Protein AF-A0A426V638-F1 (afdb_monomer_lite)

Sequence (169 aa):
MHFNLRHLAAAAALAAASSSALAVEAFPTPISLGTLGTSAAAVFAQAFSFNGAPTYSFSFTLDSSTGFSDLAGALRFADPVDLTINLAGASFSGTTTVAGSPYIPNVFSFSSLADGNYVISFTGLSTSSAGSFGGGFVQATPVPEPESMALVLAGLGVAGTLLRRRKTV

InterPro domains:
  IPR013424 PEP-CTERM protein-sorting domain [PF07589] (142-166)
  IPR013424 PEP-CTERM protein-sorting domain [TIGR02595] (143-167)

Structure (mmCIF, N/CA/C/O backbone):
data_AF-A0A426V638-F1
#
_entry.id   AF-A0A426V638-F1
#
loop_
_atom_site.group_PDB
_atom_site.id
_atom_site.type_symbol
_atom_site.label_atom_id
_atom_site.label_alt_id
_atom_site.label_comp_id
_atom_site.label_asym_id
_atom_site.label_entity_id
_atom_site.label_seq_id
_atom_site.pdbx_PDB_ins_code
_atom_site.Cartn_x
_atom_site.Cartn_y
_atom_site.Cartn_z
_atom_site.occupancy
_atom_site.B_iso_or_equiv
_atom_site.auth_seq_id
_atom_site.auth_comp_id
_atom_site.auth_asym_id
_atom_site.auth_atom_id
_atom_site.pdbx_PDB_model_num
ATOM 1 N N . MET A 1 1 ? 17.877 17.573 -65.609 1.00 47.00 1 MET A N 1
ATOM 2 C CA . MET A 1 1 ? 17.110 16.520 -64.907 1.00 47.00 1 MET A CA 1
ATOM 3 C C . MET A 1 1 ? 15.881 17.170 -64.284 1.00 47.00 1 MET A C 1
ATOM 5 O O . MET A 1 1 ? 16.031 17.922 -63.333 1.00 47.00 1 MET A O 1
ATOM 9 N N . HIS A 1 2 ? 14.696 16.986 -64.875 1.00 50.06 2 HIS A N 1
ATOM 10 C CA . HIS A 1 2 ? 13.446 17.570 -64.370 1.00 50.06 2 HIS A CA 1
ATOM 11 C C . HIS A 1 2 ? 12.821 16.619 -63.343 1.00 50.06 2 HIS A C 1
ATOM 13 O O . HIS A 1 2 ? 12.271 15.582 -63.711 1.00 50.06 2 HIS A O 1
ATOM 19 N N . PHE A 1 3 ? 12.916 16.953 -62.055 1.00 52.44 3 PHE A N 1
ATOM 20 C CA . PHE A 1 3 ? 12.165 16.248 -61.018 1.00 52.44 3 PHE A CA 1
ATOM 21 C C . PHE A 1 3 ? 10.691 16.655 -61.115 1.00 52.44 3 PHE A C 1
ATOM 23 O O . PHE A 1 3 ? 10.331 17.811 -60.904 1.00 52.44 3 PHE A O 1
ATOM 30 N N . ASN A 1 4 ? 9.831 15.706 -61.484 1.00 57.84 4 ASN A N 1
ATOM 31 C CA . ASN A 1 4 ? 8.396 15.940 -61.601 1.00 57.84 4 ASN A CA 1
ATOM 32 C C . ASN A 1 4 ? 7.793 16.166 -60.208 1.00 57.84 4 ASN A C 1
ATOM 34 O O . ASN A 1 4 ? 7.818 15.264 -59.372 1.00 57.84 4 ASN A O 1
ATOM 38 N N . LEU A 1 5 ? 7.183 17.336 -59.993 1.00 57.03 5 LEU A N 1
ATOM 39 C CA . LEU A 1 5 ? 6.570 17.776 -58.726 1.00 57.03 5 LEU A CA 1
ATOM 40 C C . LEU A 1 5 ? 5.592 16.743 -58.125 1.00 57.03 5 LEU A C 1
ATOM 42 O O . LEU A 1 5 ? 5.456 16.617 -56.913 1.00 57.03 5 LEU A O 1
ATOM 46 N N . ARG A 1 6 ? 4.969 15.939 -58.993 1.00 53.81 6 ARG A N 1
ATOM 47 C CA . ARG A 1 6 ? 4.075 14.827 -58.635 1.00 53.81 6 ARG A CA 1
ATOM 48 C C . ARG A 1 6 ? 4.768 13.705 -57.853 1.00 53.81 6 ARG A C 1
ATOM 50 O O . ARG A 1 6 ? 4.155 13.110 -56.977 1.00 53.81 6 ARG A O 1
ATOM 57 N N . HIS A 1 7 ? 6.038 13.438 -58.147 1.00 54.50 7 HIS A N 1
ATOM 58 C CA . HIS A 1 7 ? 6.826 12.414 -57.455 1.00 54.50 7 HIS A CA 1
ATOM 59 C C . HIS A 1 7 ? 7.345 12.934 -56.110 1.00 54.50 7 HIS A C 1
ATOM 61 O O . HIS A 1 7 ? 7.417 12.176 -55.147 1.00 54.50 7 HIS A O 1
ATOM 67 N N . LEU A 1 8 ? 7.625 14.240 -56.018 1.00 56.47 8 LEU A N 1
ATOM 68 C CA . LEU A 1 8 ? 8.007 14.890 -54.763 1.00 56.47 8 LEU A CA 1
ATOM 69 C C . LEU A 1 8 ? 6.844 14.884 -53.754 1.00 56.47 8 LEU A C 1
ATOM 71 O O . LEU A 1 8 ? 7.042 14.581 -52.581 1.00 56.47 8 LEU A O 1
ATOM 75 N N . ALA A 1 9 ? 5.620 15.144 -54.230 1.00 60.50 9 ALA A N 1
ATOM 76 C CA . ALA A 1 9 ? 4.411 15.078 -53.410 1.00 60.50 9 ALA A CA 1
ATOM 77 C C . ALA A 1 9 ? 4.120 13.653 -52.903 1.00 60.50 9 ALA A C 1
ATOM 79 O O . ALA A 1 9 ? 3.746 13.476 -51.745 1.00 60.50 9 ALA A O 1
ATOM 80 N N . ALA A 1 10 ? 4.347 12.631 -53.737 1.00 58.16 10 ALA A N 1
ATOM 81 C CA . ALA A 1 10 ? 4.181 11.232 -53.340 1.00 58.16 10 ALA A CA 1
ATOM 82 C C . ALA A 1 10 ? 5.207 10.793 -52.276 1.00 58.16 10 ALA A C 1
ATOM 84 O O . ALA A 1 10 ? 4.850 10.092 -51.331 1.00 58.16 10 ALA A O 1
ATOM 85 N N . ALA A 1 11 ? 6.461 11.249 -52.382 1.00 56.31 11 ALA A N 1
ATOM 86 C CA . ALA A 1 11 ? 7.500 10.977 -51.387 1.00 56.31 11 ALA A CA 1
ATOM 87 C C . ALA A 1 11 ? 7.230 11.676 -50.039 1.00 56.31 11 ALA A C 1
ATOM 89 O O . ALA A 1 11 ? 7.439 11.078 -48.985 1.00 56.31 11 ALA A O 1
ATOM 90 N N . ALA A 1 12 ? 6.706 12.907 -50.062 1.00 57.41 12 ALA A N 1
ATOM 91 C CA . ALA A 1 12 ? 6.328 13.634 -48.849 1.00 57.41 12 ALA A CA 1
ATOM 92 C C . ALA A 1 12 ? 5.137 12.984 -48.117 1.00 57.41 12 ALA A C 1
ATOM 94 O O . ALA A 1 12 ? 5.131 12.922 -46.890 1.00 57.41 12 ALA A O 1
ATOM 95 N N . ALA A 1 13 ? 4.161 12.443 -48.857 1.00 58.12 13 ALA A N 1
ATOM 96 C CA . ALA A 1 13 ? 3.028 11.727 -48.270 1.00 58.12 13 ALA A CA 1
ATOM 97 C C . ALA A 1 13 ? 3.449 10.407 -47.598 1.00 58.12 13 ALA A C 1
ATOM 99 O O . ALA A 1 13 ? 2.920 10.059 -46.544 1.00 58.12 13 ALA A O 1
ATOM 100 N N . LEU A 1 14 ? 4.433 9.698 -48.164 1.00 53.19 14 LEU A N 1
ATOM 101 C CA . LEU A 1 14 ? 4.948 8.455 -47.584 1.00 53.19 14 LEU A CA 1
ATOM 102 C C . LEU A 1 14 ? 5.816 8.706 -46.337 1.00 53.19 14 LEU A C 1
ATOM 104 O O . LEU A 1 14 ? 5.754 7.932 -45.387 1.00 53.19 14 LEU A O 1
ATOM 108 N N . ALA A 1 15 ? 6.566 9.813 -46.305 1.00 55.56 15 ALA A N 1
ATOM 109 C CA . ALA A 1 15 ? 7.363 10.223 -45.145 1.00 55.56 15 ALA A CA 1
ATOM 110 C C . ALA A 1 15 ? 6.517 10.776 -43.979 1.00 55.56 15 ALA A C 1
ATOM 112 O O . ALA A 1 15 ? 6.934 10.705 -42.827 1.00 55.56 15 ALA A O 1
ATOM 113 N N . ALA A 1 16 ? 5.318 11.303 -44.247 1.00 55.38 16 ALA A N 1
ATOM 114 C CA . ALA A 1 16 ? 4.392 11.741 -43.198 1.00 55.38 16 ALA A CA 1
ATOM 115 C C . ALA A 1 16 ? 3.638 10.572 -42.533 1.00 55.38 16 ALA A C 1
ATOM 117 O O . ALA A 1 16 ? 3.158 10.710 -41.411 1.00 55.38 16 ALA A O 1
ATOM 118 N N . ALA A 1 17 ? 3.554 9.415 -43.200 1.00 52.41 17 ALA A N 1
ATOM 119 C CA . ALA A 1 17 ? 2.897 8.222 -42.666 1.00 52.41 17 ALA A CA 1
ATOM 120 C C . ALA A 1 17 ? 3.777 7.425 -41.683 1.00 52.41 17 ALA A C 1
ATOM 122 O O . ALA A 1 17 ? 3.278 6.538 -40.995 1.00 52.41 17 ALA A O 1
ATOM 123 N N . SER A 1 18 ? 5.072 7.744 -41.575 1.00 49.94 18 SER A N 1
ATOM 124 C CA . SER A 1 18 ? 5.995 7.111 -40.627 1.00 49.94 18 SER A CA 1
ATOM 125 C C . SER A 1 18 ? 5.998 7.791 -39.256 1.00 49.94 18 SER A C 1
ATOM 127 O O . SER A 1 18 ? 7.039 7.873 -38.604 1.00 49.94 18 SER A O 1
ATOM 129 N N . SER A 1 19 ? 4.843 8.277 -38.794 1.00 52.59 19 SER A N 1
ATOM 130 C CA . SER A 1 19 ? 4.641 8.519 -37.369 1.00 52.59 19 SER A CA 1
ATOM 131 C C . SER A 1 19 ? 4.675 7.158 -36.683 1.00 52.59 19 SER A C 1
ATOM 133 O O . SER A 1 19 ? 3.674 6.443 -36.636 1.00 52.59 19 SER A O 1
ATOM 135 N N . SER A 1 20 ? 5.859 6.768 -36.219 1.00 49.47 20 SER A N 1
ATOM 136 C CA . SER A 1 20 ? 6.044 5.650 -35.312 1.00 49.47 20 SER A CA 1
ATOM 137 C C . SER A 1 20 ? 5.079 5.848 -34.150 1.00 49.47 20 SER A C 1
ATOM 139 O O . SER A 1 20 ? 5.295 6.716 -33.302 1.00 49.47 20 SER A O 1
ATOM 141 N N . ALA A 1 21 ? 3.995 5.075 -34.139 1.00 38.41 21 ALA A N 1
ATOM 142 C CA . ALA A 1 21 ? 3.241 4.833 -32.929 1.00 38.41 21 ALA A CA 1
ATOM 143 C C . ALA A 1 21 ? 4.268 4.265 -31.949 1.00 38.41 21 ALA A C 1
ATOM 145 O O . ALA A 1 21 ? 4.721 3.130 -32.100 1.00 38.41 21 ALA A O 1
ATOM 146 N N . LEU A 1 22 ? 4.734 5.105 -31.027 1.00 38.09 22 LEU A N 1
ATOM 147 C CA . LEU A 1 22 ? 5.496 4.634 -29.890 1.00 38.09 22 LEU A CA 1
ATOM 148 C C . LEU A 1 22 ? 4.555 3.663 -29.193 1.00 38.09 22 LEU A C 1
ATOM 150 O O . LEU A 1 22 ? 3.508 4.070 -28.686 1.00 38.09 22 LEU A O 1
ATOM 154 N N . ALA A 1 23 ? 4.872 2.373 -29.272 1.00 34.16 23 ALA A N 1
ATOM 155 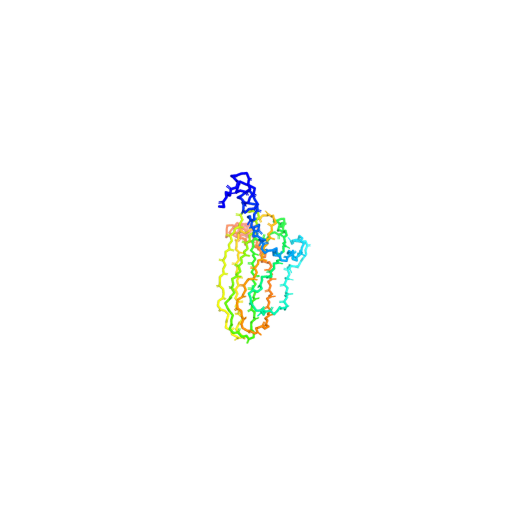C CA . ALA A 1 23 ? 4.240 1.395 -28.419 1.00 34.16 23 ALA A CA 1
ATOM 156 C C . ALA A 1 23 ? 4.490 1.891 -26.995 1.00 34.16 23 ALA A C 1
ATOM 158 O O . ALA A 1 23 ? 5.630 1.926 -26.534 1.00 34.16 23 ALA A O 1
ATOM 159 N N . VAL A 1 24 ? 3.431 2.364 -26.336 1.00 38.28 24 VAL A N 1
ATOM 160 C CA . VAL A 1 24 ? 3.402 2.397 -24.879 1.00 38.28 24 VAL A CA 1
ATOM 161 C C . VAL A 1 24 ? 3.755 0.975 -24.488 1.00 38.28 24 VAL A C 1
ATOM 163 O O . VAL A 1 24 ? 3.036 0.058 -24.886 1.00 38.28 24 VAL A O 1
ATOM 166 N N . GLU A 1 25 ? 4.907 0.802 -23.837 1.00 36.91 25 GLU A N 1
ATOM 167 C CA . GLU A 1 25 ? 5.324 -0.467 -23.251 1.00 36.91 25 GLU A CA 1
ATOM 168 C C . GLU A 1 25 ? 4.091 -1.043 -22.565 1.00 36.91 25 GLU A C 1
ATOM 170 O O . GLU A 1 25 ? 3.571 -0.470 -21.603 1.00 36.91 25 GLU A O 1
ATOM 175 N N . ALA A 1 26 ? 3.534 -2.098 -23.159 1.00 39.44 26 ALA A N 1
ATOM 176 C CA . ALA A 1 26 ? 2.395 -2.774 -22.593 1.00 39.44 26 ALA A CA 1
ATOM 177 C C . ALA A 1 26 ? 2.918 -3.374 -21.297 1.00 39.44 26 ALA A C 1
ATOM 179 O O . ALA A 1 26 ? 3.599 -4.401 -21.318 1.00 39.44 26 ALA A O 1
ATOM 180 N N . PHE A 1 27 ? 2.662 -2.686 -20.182 1.00 50.62 27 PHE A N 1
ATOM 181 C CA . PHE A 1 27 ? 2.920 -3.244 -18.869 1.00 50.62 27 PHE A CA 1
ATOM 182 C C . PHE A 1 27 ? 2.308 -4.647 -18.864 1.00 50.62 27 PHE A C 1
ATOM 184 O O . PHE A 1 27 ? 1.173 -4.803 -19.340 1.00 50.62 27 PHE A O 1
ATOM 191 N N . PRO A 1 28 ? 3.039 -5.676 -18.401 1.00 60.06 28 PRO A N 1
ATOM 192 C CA . PRO A 1 28 ? 2.471 -7.010 -18.298 1.00 60.06 28 PRO A CA 1
ATOM 193 C C . PRO A 1 28 ? 1.124 -6.901 -17.584 1.00 60.06 28 PRO A C 1
ATOM 195 O O . PRO A 1 28 ? 1.002 -6.167 -16.600 1.00 60.06 28 PRO A O 1
ATOM 198 N N . THR A 1 29 ? 0.099 -7.568 -18.127 1.00 69.50 29 THR A N 1
ATOM 199 C CA . THR A 1 29 ? -1.257 -7.520 -17.568 1.00 69.50 29 THR A CA 1
ATOM 200 C C . THR A 1 29 ? -1.172 -7.768 -16.064 1.00 69.50 29 THR A C 1
ATOM 202 O O . THR A 1 29 ? -0.616 -8.808 -15.687 1.00 69.50 29 THR A O 1
ATOM 205 N N . PRO A 1 30 ? -1.662 -6.844 -15.214 1.00 72.56 30 PRO A N 1
ATOM 206 C CA . PRO A 1 30 ? -1.507 -6.974 -13.777 1.00 72.56 30 PRO A CA 1
ATOM 207 C C . PRO A 1 30 ? -2.022 -8.328 -13.301 1.00 72.56 30 PRO A C 1
ATOM 209 O O . PRO A 1 30 ? -3.098 -8.773 -13.710 1.00 72.56 30 PRO A O 1
ATOM 212 N N . ILE A 1 31 ? -1.257 -8.989 -12.435 1.00 78.31 31 ILE A N 1
ATOM 213 C CA . ILE A 1 31 ? -1.708 -10.237 -11.824 1.00 78.31 31 ILE A CA 1
ATOM 214 C C . ILE A 1 31 ? -2.882 -9.891 -10.909 1.00 78.31 31 ILE A C 1
ATOM 216 O O . ILE A 1 31 ? -2.738 -9.107 -9.969 1.00 78.31 31 ILE A O 1
ATOM 220 N N . SER A 1 32 ? -4.052 -10.458 -11.198 1.00 79.12 32 SER A N 1
ATOM 221 C CA . SER A 1 32 ? -5.247 -10.195 -10.404 1.00 79.12 32 SER A CA 1
ATOM 222 C C . SER A 1 32 ? -5.224 -10.991 -9.105 1.00 79.12 32 SER A C 1
ATOM 224 O O . SER A 1 32 ? -5.177 -12.219 -9.118 1.00 79.12 32 SER A O 1
ATOM 226 N N . LEU A 1 33 ? -5.286 -10.274 -7.986 1.00 74.50 33 LEU A N 1
ATOM 227 C CA . LEU A 1 33 ? -5.428 -10.822 -6.637 1.00 74.50 33 LEU A CA 1
ATOM 228 C C . LEU A 1 33 ? -6.906 -11.022 -6.245 1.00 74.50 33 LEU A C 1
ATOM 230 O O . LEU A 1 33 ? -7.186 -11.574 -5.186 1.00 74.50 33 LEU A O 1
ATOM 234 N N . GLY A 1 34 ? -7.851 -10.598 -7.094 1.00 74.62 34 GLY A N 1
ATOM 235 C CA . GLY A 1 34 ? -9.290 -10.701 -6.843 1.00 74.62 34 GLY A CA 1
ATOM 236 C C . GLY A 1 34 ? -9.850 -9.608 -5.924 1.00 74.62 34 GLY A C 1
ATOM 237 O O . GLY A 1 34 ? -9.250 -8.544 -5.749 1.00 74.62 34 GLY A O 1
ATOM 238 N N . THR A 1 35 ? -11.044 -9.862 -5.380 1.00 71.94 35 THR A N 1
ATOM 239 C CA . THR A 1 35 ? -11.697 -8.981 -4.401 1.00 71.94 35 THR A CA 1
ATOM 240 C C . THR A 1 35 ? -11.193 -9.308 -3.009 1.00 71.94 35 THR A C 1
ATOM 242 O O . THR A 1 35 ? -11.291 -10.445 -2.546 1.00 71.94 35 THR A O 1
ATOM 245 N N . LEU A 1 36 ? -10.663 -8.297 -2.340 1.00 70.75 36 LEU A N 1
ATOM 246 C CA . LEU A 1 36 ? -10.069 -8.422 -1.026 1.00 70.75 36 LEU A CA 1
ATOM 247 C C . LEU A 1 36 ? -11.082 -7.963 0.013 1.00 70.75 36 LEU A C 1
ATOM 249 O O . LEU A 1 36 ? -11.604 -6.855 -0.077 1.00 70.75 36 LEU A O 1
ATOM 253 N N . GLY A 1 37 ? -11.364 -8.839 0.978 1.00 58.12 37 GLY A N 1
ATOM 254 C CA . GLY A 1 37 ? -12.327 -8.554 2.035 1.00 58.12 37 GLY A CA 1
ATOM 255 C C . GLY A 1 37 ? -13.019 -9.780 2.643 1.00 58.12 37 GLY A C 1
ATOM 256 O O . GLY A 1 37 ? -13.380 -9.769 3.812 1.00 58.12 37 GLY A O 1
ATOM 257 N N . THR A 1 38 ? -13.170 -10.886 1.912 1.00 54.12 38 THR A N 1
ATOM 258 C CA . THR A 1 38 ? -14.104 -11.956 2.324 1.00 54.12 38 THR A CA 1
ATOM 259 C C . THR A 1 38 ? -13.523 -13.040 3.243 1.00 54.12 38 THR A C 1
ATOM 261 O O . THR A 1 38 ? -14.290 -13.809 3.821 1.00 54.12 38 THR A O 1
ATOM 264 N N . SER A 1 39 ? -12.202 -13.114 3.442 1.00 47.56 39 SER A N 1
ATOM 265 C CA . SER A 1 39 ? -11.552 -13.910 4.501 1.00 47.56 39 SER A CA 1
ATOM 266 C C . SER A 1 39 ? -10.063 -13.586 4.607 1.00 47.56 39 SER A C 1
ATOM 268 O O . SER A 1 39 ? -9.421 -13.370 3.587 1.00 47.56 39 SER A O 1
ATOM 270 N N . ALA A 1 40 ? -9.565 -13.566 5.853 1.00 46.81 40 ALA A N 1
ATOM 271 C CA . ALA A 1 40 ? -8.167 -13.532 6.300 1.00 46.81 40 ALA A CA 1
ATOM 272 C C . ALA A 1 40 ? -7.176 -12.833 5.354 1.00 46.81 40 ALA A C 1
ATOM 274 O O . ALA A 1 40 ? -6.718 -13.451 4.401 1.00 46.81 40 ALA A O 1
ATOM 275 N N . ALA A 1 41 ? -6.839 -11.575 5.685 1.00 51.97 41 ALA A N 1
ATOM 276 C CA . ALA A 1 41 ? -5.698 -10.794 5.196 1.00 51.97 41 ALA A CA 1
ATOM 277 C C . ALA A 1 41 ? -5.156 -11.288 3.851 1.00 51.97 41 ALA A C 1
ATOM 279 O O . ALA A 1 41 ? -4.339 -12.205 3.820 1.00 51.97 41 ALA A O 1
ATOM 280 N N . ALA A 1 42 ? -5.604 -10.698 2.744 1.00 52.88 42 ALA A N 1
ATOM 281 C CA . ALA A 1 42 ? -5.053 -11.039 1.444 1.00 52.88 42 ALA A CA 1
ATOM 282 C C . ALA A 1 42 ? -3.563 -10.666 1.409 1.00 52.88 42 ALA A C 1
ATOM 284 O O . ALA A 1 42 ? -3.186 -9.525 1.150 1.00 52.88 42 ALA A O 1
ATOM 285 N N . VAL A 1 43 ? -2.715 -11.628 1.762 1.00 59.84 43 VAL A N 1
ATOM 286 C CA . VAL A 1 43 ? -1.268 -11.491 1.738 1.00 59.84 43 VAL A CA 1
ATOM 287 C C . VAL A 1 43 ? -0.838 -11.810 0.318 1.00 59.84 43 VAL A C 1
ATOM 289 O O . VAL A 1 43 ? -0.969 -12.945 -0.136 1.00 59.84 43 VAL A O 1
ATOM 292 N N . PHE A 1 44 ? -0.323 -10.816 -0.395 1.00 63.56 44 PHE A N 1
ATOM 293 C CA . PHE A 1 44 ? 0.416 -11.070 -1.622 1.00 63.56 44 PHE A CA 1
ATOM 294 C C . PHE A 1 44 ? 1.884 -11.183 -1.250 1.00 63.56 44 PHE A C 1
ATOM 296 O O . PHE A 1 44 ? 2.452 -10.272 -0.658 1.00 63.56 44 PHE A O 1
ATOM 303 N N . ALA A 1 45 ? 2.507 -12.306 -1.583 1.00 59.19 45 ALA A N 1
ATOM 304 C CA . ALA A 1 45 ? 3.943 -12.471 -1.465 1.00 59.19 45 ALA A CA 1
ATOM 305 C C . ALA A 1 45 ? 4.473 -13.029 -2.777 1.00 59.19 45 ALA A C 1
ATOM 307 O O . ALA A 1 45 ? 3.971 -14.036 -3.278 1.00 59.19 45 ALA A O 1
ATOM 308 N N . GLN A 1 46 ? 5.475 -12.370 -3.347 1.00 60.28 46 GLN A N 1
ATOM 309 C CA . GLN A 1 46 ? 6.117 -12.832 -4.565 1.00 60.28 46 GLN A CA 1
ATOM 310 C C . GLN A 1 46 ? 7.627 -12.641 -4.456 1.00 60.28 46 GLN A C 1
ATOM 312 O O . GLN A 1 46 ? 8.113 -11.580 -4.060 1.00 60.28 46 GLN A O 1
ATOM 317 N N . ALA A 1 47 ? 8.362 -13.696 -4.803 1.00 59.25 47 ALA A N 1
ATOM 318 C CA . ALA A 1 47 ? 9.779 -13.603 -5.108 1.00 59.25 47 ALA A CA 1
ATOM 319 C C . ALA A 1 47 ? 9.923 -13.208 -6.581 1.00 59.25 47 ALA A C 1
ATOM 321 O O . ALA A 1 47 ? 9.275 -13.797 -7.446 1.00 59.25 47 ALA A O 1
ATOM 322 N N . PHE A 1 48 ? 10.758 -12.221 -6.867 1.00 64.06 48 PHE A N 1
ATOM 323 C CA . PHE A 1 48 ? 11.005 -11.716 -8.213 1.00 64.06 48 PHE A CA 1
ATOM 324 C C . PHE A 1 48 ? 12.504 -11.469 -8.403 1.00 64.06 48 PHE A C 1
ATOM 326 O O . PHE A 1 48 ? 13.283 -11.399 -7.449 1.00 64.06 48 PHE A O 1
ATOM 333 N N . SER A 1 49 ? 12.914 -11.295 -9.655 1.00 59.31 49 SER A N 1
ATOM 334 C CA . SER A 1 49 ? 14.246 -10.798 -9.986 1.00 59.31 49 SER A CA 1
ATOM 335 C C . SER A 1 49 ? 14.115 -9.513 -10.794 1.00 59.31 49 SER A C 1
ATOM 337 O O . SER A 1 49 ? 13.392 -9.465 -11.790 1.00 59.31 49 SER A O 1
ATOM 339 N N . PHE A 1 50 ? 14.786 -8.456 -10.343 1.00 63.66 50 PHE A N 1
ATOM 340 C CA . PHE A 1 50 ? 14.940 -7.226 -11.109 1.00 63.66 50 PHE A CA 1
ATOM 341 C C . PHE A 1 50 ? 16.224 -7.360 -11.931 1.00 63.66 50 PHE A C 1
ATOM 343 O O . PHE A 1 50 ? 17.289 -6.923 -11.506 1.00 63.66 50 PHE A O 1
ATOM 350 N N . ASN A 1 51 ? 16.145 -8.024 -13.085 1.00 57.59 51 ASN A N 1
ATOM 351 C CA . ASN A 1 51 ? 17.199 -7.920 -14.092 1.00 57.59 51 ASN A CA 1
ATOM 352 C C . ASN A 1 51 ? 16.797 -6.802 -15.068 1.00 57.59 51 ASN A C 1
ATOM 354 O O . ASN A 1 51 ? 15.849 -6.970 -15.835 1.00 57.59 51 ASN A O 1
ATOM 358 N N . GLY A 1 52 ? 17.451 -5.639 -14.972 1.00 58.31 52 GLY A N 1
ATOM 359 C CA . GLY A 1 52 ? 17.084 -4.419 -15.702 1.00 58.31 52 GLY A CA 1
ATOM 360 C C . GLY A 1 52 ? 16.145 -3.497 -14.911 1.00 58.31 52 GLY A C 1
ATOM 361 O O . GLY A 1 52 ? 16.233 -3.426 -13.686 1.00 58.31 52 GLY A O 1
ATOM 362 N N . ALA A 1 53 ? 15.237 -2.808 -15.615 1.00 64.69 53 ALA A N 1
ATOM 363 C CA . ALA A 1 53 ? 14.186 -1.968 -15.026 1.00 64.69 53 ALA A CA 1
ATOM 364 C C . ALA A 1 53 ? 12.769 -2.593 -15.122 1.00 64.69 53 ALA A C 1
ATOM 366 O O . ALA A 1 53 ? 11.868 -1.943 -15.657 1.00 64.69 53 ALA A O 1
ATOM 367 N N . PRO A 1 54 ? 12.531 -3.856 -14.699 1.00 69.50 54 PRO A N 1
ATOM 368 C CA . PRO A 1 54 ? 11.224 -4.466 -14.891 1.00 69.50 54 PRO A CA 1
ATOM 369 C C . PRO A 1 54 ? 10.192 -3.897 -13.909 1.00 69.50 54 PRO A C 1
ATOM 371 O O . PRO A 1 54 ? 10.477 -3.656 -12.732 1.00 69.50 54 PRO A O 1
ATOM 374 N N . THR A 1 55 ? 8.970 -3.723 -14.410 1.00 77.88 55 THR A N 1
ATOM 375 C CA . THR A 1 55 ? 7.798 -3.340 -13.620 1.00 77.88 55 THR A CA 1
ATOM 376 C C . THR A 1 55 ? 6.934 -4.568 -13.346 1.00 77.88 55 THR A C 1
ATOM 378 O O . THR A 1 55 ? 6.501 -5.247 -14.277 1.00 77.88 55 THR A O 1
ATOM 381 N N . TYR A 1 56 ? 6.643 -4.830 -12.072 1.00 78.25 56 TYR A N 1
ATOM 382 C CA . TYR A 1 56 ? 5.686 -5.853 -11.641 1.00 78.25 56 TYR A CA 1
ATOM 383 C C . TYR A 1 56 ? 4.399 -5.189 -11.173 1.00 78.25 56 TYR A C 1
ATOM 385 O O . TYR A 1 56 ? 4.447 -4.328 -10.297 1.00 78.25 56 TYR A O 1
ATOM 393 N N . SER A 1 57 ? 3.255 -5.602 -11.715 1.00 82.62 57 SER A N 1
ATOM 394 C CA . SER A 1 57 ? 1.958 -5.004 -11.392 1.00 82.62 57 SER A CA 1
ATOM 395 C C . SER A 1 57 ? 0.958 -6.039 -10.886 1.00 82.62 57 SER A C 1
ATOM 397 O O . SER A 1 57 ? 0.840 -7.131 -11.441 1.00 82.62 57 SER A O 1
ATOM 399 N N . PHE A 1 58 ? 0.196 -5.665 -9.861 1.00 80.69 58 PHE A N 1
ATOM 400 C CA . PHE A 1 58 ? -0.883 -6.463 -9.282 1.00 80.69 58 PHE A CA 1
ATOM 401 C C . PHE A 1 58 ? -2.149 -5.633 -9.232 1.00 80.69 58 PHE A C 1
ATOM 403 O O . PHE A 1 58 ? -2.096 -4.466 -8.852 1.00 80.69 58 PHE A O 1
ATOM 410 N N . SER A 1 59 ? -3.281 -6.237 -9.576 1.00 85.25 59 SER A N 1
ATOM 411 C CA . SER A 1 59 ? -4.585 -5.593 -9.455 1.00 85.25 59 SER A CA 1
ATOM 412 C C . SER A 1 59 ? -5.422 -6.248 -8.370 1.00 85.25 59 SER A C 1
ATOM 414 O O . SER A 1 59 ? -5.451 -7.473 -8.263 1.00 85.25 59 SER A O 1
ATOM 416 N N . PHE A 1 60 ? -6.158 -5.449 -7.614 1.00 81.56 60 PHE A N 1
ATOM 417 C CA . PHE A 1 60 ? -7.095 -5.929 -6.608 1.00 81.56 60 PHE A CA 1
ATOM 418 C C . PHE A 1 60 ? -8.330 -5.034 -6.542 1.00 81.56 60 PHE A C 1
ATOM 420 O O . PHE A 1 60 ? -8.305 -3.892 -6.997 1.00 81.56 60 PHE A O 1
ATOM 427 N N . THR A 1 61 ? -9.423 -5.558 -5.993 1.00 84.38 61 THR A N 1
ATOM 428 C CA . THR A 1 61 ? -10.623 -4.765 -5.690 1.00 84.38 61 THR A CA 1
ATOM 429 C C . THR A 1 61 ? -10.777 -4.676 -4.181 1.00 84.38 61 THR A C 1
ATOM 431 O O . THR A 1 61 ? -10.804 -5.714 -3.520 1.00 84.38 61 THR A O 1
ATOM 434 N N . LEU A 1 62 ? -10.838 -3.458 -3.647 1.00 80.44 62 LEU A N 1
ATOM 435 C CA . LEU A 1 62 ? -11.115 -3.198 -2.239 1.00 80.44 62 LEU A CA 1
ATOM 436 C C . LEU A 1 62 ? -12.624 -3.034 -2.028 1.00 80.44 62 LEU A C 1
ATOM 438 O O . LEU A 1 62 ? -13.277 -2.322 -2.794 1.00 80.44 62 LEU A O 1
ATOM 442 N N . ASP A 1 63 ? -13.145 -3.697 -0.997 1.00 78.25 63 ASP A N 1
ATOM 443 C CA . ASP A 1 63 ? -14.545 -3.634 -0.571 1.00 78.25 63 ASP A CA 1
ATOM 444 C C . ASP A 1 63 ? -14.619 -3.341 0.944 1.00 78.25 63 ASP A C 1
ATOM 446 O O . ASP A 1 63 ? -14.312 -4.193 1.787 1.00 78.25 63 ASP A O 1
ATOM 450 N N . SER A 1 64 ? -15.029 -2.121 1.297 1.00 66.50 64 SER A N 1
ATOM 451 C CA . SER A 1 64 ? -15.084 -1.569 2.657 1.00 66.50 64 SER A CA 1
ATOM 452 C C . SER A 1 64 ? -16.125 -2.227 3.542 1.00 66.50 64 SER A C 1
ATOM 454 O O . SER A 1 64 ? -16.085 -2.005 4.756 1.00 66.50 64 SER A O 1
ATOM 456 N N . SER A 1 65 ? -16.981 -3.114 3.009 1.00 65.75 65 SER A N 1
ATOM 457 C CA . SER A 1 65 ? -17.851 -3.973 3.831 1.00 65.75 65 SER A CA 1
ATOM 458 C C . SER A 1 65 ? -17.072 -4.780 4.880 1.00 65.75 65 SER A C 1
ATOM 460 O O . SER A 1 65 ? -17.647 -5.328 5.819 1.00 65.75 65 SER A O 1
ATOM 462 N N . THR A 1 66 ? -15.747 -4.818 4.746 1.00 62.66 66 THR A N 1
ATOM 463 C CA . THR A 1 66 ? -14.823 -5.622 5.537 1.00 62.66 66 THR A CA 1
ATOM 464 C C . THR A 1 66 ? -13.881 -4.779 6.406 1.00 62.66 66 THR A C 1
ATOM 466 O O . THR A 1 66 ? -13.093 -5.338 7.166 1.00 62.66 66 THR A O 1
ATOM 469 N N . GLY A 1 67 ? -13.987 -3.442 6.371 1.00 66.25 67 GLY A N 1
ATOM 470 C CA . GLY A 1 67 ? -13.240 -2.524 7.245 1.00 66.25 67 GLY A CA 1
ATOM 471 C C . GLY A 1 67 ? -11.755 -2.342 6.899 1.00 66.25 67 GLY A C 1
ATOM 472 O O . GLY A 1 67 ? -10.998 -1.803 7.706 1.00 66.25 67 GLY A O 1
ATOM 473 N N . PHE A 1 68 ? -11.305 -2.802 5.730 1.00 71.75 68 PHE A N 1
ATOM 474 C CA . PHE A 1 68 ? -9.961 -2.506 5.229 1.00 71.75 68 PHE A CA 1
ATOM 475 C C . PHE A 1 68 ? -9.929 -1.106 4.609 1.00 71.75 68 PHE A C 1
ATOM 477 O O . PHE A 1 68 ? -10.692 -0.824 3.691 1.00 71.75 68 PHE A O 1
ATOM 484 N N . SER A 1 69 ? -9.025 -0.252 5.088 1.00 76.88 69 SER A N 1
ATOM 485 C CA . SER A 1 69 ? -8.761 1.078 4.513 1.00 76.88 69 SER A CA 1
ATOM 486 C C . SER A 1 69 ? -7.302 1.270 4.117 1.00 76.88 69 SER A C 1
ATOM 488 O O . SER A 1 69 ? -6.978 2.203 3.390 1.00 76.88 69 SER A O 1
ATOM 490 N N . ASP A 1 70 ? -6.409 0.401 4.591 1.00 79.69 70 ASP A N 1
ATOM 491 C CA . ASP A 1 70 ? -4.974 0.616 4.500 1.00 79.69 70 ASP A CA 1
ATOM 492 C C . ASP A 1 70 ? -4.292 -0.597 3.854 1.00 79.69 70 ASP A C 1
ATOM 494 O O . ASP A 1 70 ? -4.616 -1.760 4.121 1.00 79.69 70 ASP A O 1
ATOM 498 N N . LEU A 1 71 ? -3.302 -0.319 3.009 1.00 80.81 71 LEU A N 1
ATOM 499 C CA . LEU A 1 71 ? -2.425 -1.307 2.398 1.00 80.81 71 LEU A CA 1
ATOM 500 C C . LEU A 1 71 ? -1.009 -1.098 2.920 1.00 80.81 71 LEU A C 1
ATOM 502 O O . LEU A 1 71 ? -0.435 -0.028 2.732 1.00 80.81 71 LEU A O 1
ATOM 506 N N . ALA A 1 72 ? -0.411 -2.129 3.508 1.00 83.25 72 ALA A N 1
ATOM 507 C CA . ALA A 1 72 ? 0.971 -2.079 3.959 1.00 83.25 72 ALA A CA 1
ATOM 508 C C . ALA A 1 72 ? 1.743 -3.323 3.524 1.00 83.25 72 ALA A C 1
ATOM 510 O O . ALA A 1 72 ? 1.185 -4.388 3.271 1.00 83.25 72 ALA A O 1
ATOM 511 N N . GLY A 1 73 ? 3.059 -3.212 3.436 1.00 80.31 73 GLY A N 1
ATOM 512 C CA . GLY A 1 73 ? 3.881 -4.364 3.116 1.00 80.31 73 GLY A CA 1
ATOM 513 C C . GLY A 1 73 ? 5.335 -4.188 3.478 1.00 80.31 73 GLY A C 1
ATOM 514 O O . GLY A 1 73 ? 5.798 -3.094 3.801 1.00 80.31 73 GLY A O 1
ATOM 515 N N . ALA A 1 74 ? 6.041 -5.308 3.427 1.00 80.25 74 ALA A N 1
ATOM 516 C CA . ALA A 1 74 ? 7.461 -5.410 3.657 1.00 80.25 74 ALA A CA 1
ATOM 517 C C . ALA A 1 74 ? 8.180 -5.887 2.390 1.00 80.25 74 ALA A C 1
ATOM 519 O O . ALA A 1 74 ? 7.687 -6.699 1.603 1.00 80.25 74 ALA A O 1
ATOM 520 N N . LEU A 1 75 ? 9.388 -5.377 2.216 1.00 78.06 75 LEU A N 1
ATOM 521 C CA . LEU A 1 75 ? 10.261 -5.621 1.084 1.00 78.06 75 LEU A CA 1
ATOM 522 C C . LEU A 1 75 ? 11.595 -6.115 1.613 1.00 78.06 75 LEU A C 1
ATOM 524 O O . LEU A 1 75 ? 12.146 -5.545 2.559 1.00 78.06 75 LEU A O 1
ATOM 528 N N . ARG A 1 76 ? 12.140 -7.151 0.986 1.00 77.50 76 ARG A N 1
ATOM 529 C CA . ARG A 1 76 ? 13.466 -7.663 1.314 1.00 77.50 76 ARG A CA 1
ATOM 530 C C . ARG A 1 76 ? 14.255 -7.896 0.035 1.00 77.50 76 ARG A C 1
ATOM 532 O O . ARG A 1 76 ? 13.775 -8.545 -0.893 1.00 77.50 76 ARG A O 1
ATOM 539 N N . PHE A 1 77 ? 15.479 -7.383 0.024 1.00 76.25 77 PHE A N 1
ATOM 540 C CA . PHE A 1 77 ? 16.376 -7.424 -1.128 1.00 76.25 77 PHE A CA 1
ATOM 541 C C . PHE A 1 77 ? 17.683 -8.130 -0.759 1.00 76.25 77 PHE A C 1
ATOM 543 O O . PHE A 1 77 ? 18.132 -8.044 0.390 1.00 76.25 77 PHE A O 1
ATOM 550 N N . ALA A 1 78 ? 18.269 -8.844 -1.722 1.00 75.75 78 ALA A N 1
ATOM 551 C CA . ALA A 1 78 ? 19.588 -9.458 -1.570 1.00 75.75 78 ALA A CA 1
ATOM 552 C C . ALA A 1 78 ? 20.737 -8.459 -1.811 1.00 75.75 78 ALA A C 1
ATOM 554 O O . ALA A 1 78 ? 21.777 -8.586 -1.170 1.00 75.75 78 ALA A O 1
ATOM 555 N N . ASP A 1 79 ? 20.516 -7.438 -2.648 1.00 75.75 79 ASP A N 1
ATOM 556 C CA . ASP A 1 79 ? 21.464 -6.354 -2.949 1.00 75.75 79 ASP A CA 1
ATOM 557 C C . ASP A 1 79 ? 20.790 -4.976 -2.780 1.00 75.75 79 ASP A C 1
ATOM 559 O O . ASP A 1 79 ? 19.568 -4.917 -2.600 1.00 75.75 79 ASP A O 1
ATOM 563 N N . PRO A 1 80 ? 21.550 -3.863 -2.838 1.00 74.94 80 PRO A N 1
ATOM 564 C CA . PRO A 1 80 ? 20.976 -2.522 -2.873 1.00 74.94 80 PRO A CA 1
ATOM 565 C C . PRO A 1 80 ? 20.091 -2.308 -4.109 1.00 74.94 80 PRO A C 1
ATOM 567 O O . PRO A 1 80 ? 20.512 -2.598 -5.229 1.00 74.94 80 PRO A O 1
ATOM 570 N N . VAL A 1 81 ? 18.879 -1.787 -3.910 1.00 76.19 81 VAL A N 1
ATOM 571 C CA . VAL A 1 81 ? 17.903 -1.533 -4.986 1.00 76.19 81 VAL A CA 1
ATOM 572 C C . VAL A 1 81 ? 17.159 -0.235 -4.713 1.00 76.19 81 VAL A C 1
ATOM 574 O O . VAL A 1 81 ? 16.622 -0.059 -3.623 1.00 76.19 81 VAL A O 1
ATOM 577 N N . ASP A 1 82 ? 17.033 0.620 -5.725 1.00 79.19 82 ASP A N 1
ATOM 578 C CA . ASP A 1 82 ? 16.078 1.727 -5.697 1.00 79.19 82 ASP A CA 1
ATOM 579 C C . ASP A 1 82 ? 14.749 1.253 -6.288 1.00 79.19 82 ASP A C 1
ATOM 581 O O . ASP A 1 82 ? 14.655 0.929 -7.477 1.00 79.19 82 ASP A O 1
ATOM 585 N N . LEU A 1 83 ? 13.720 1.174 -5.440 1.00 80.56 83 LEU A N 1
ATOM 586 C CA . LEU A 1 83 ? 12.389 0.709 -5.813 1.00 80.56 83 LEU A CA 1
ATOM 587 C C . LEU A 1 83 ? 11.377 1.849 -5.735 1.00 80.56 83 LEU A C 1
ATOM 589 O O . LEU A 1 83 ? 11.191 2.466 -4.689 1.00 80.56 83 LEU A O 1
ATOM 593 N N . THR A 1 84 ? 10.655 2.072 -6.825 1.00 85.62 84 THR A N 1
ATOM 594 C CA . THR A 1 84 ? 9.473 2.933 -6.853 1.00 85.62 84 THR A CA 1
ATOM 595 C C . THR A 1 84 ? 8.221 2.070 -6.801 1.00 85.62 84 THR A C 1
ATOM 597 O O . THR A 1 84 ? 8.038 1.166 -7.616 1.00 85.62 84 THR A O 1
ATOM 600 N N . ILE A 1 85 ? 7.349 2.357 -5.842 1.00 86.06 85 ILE A N 1
ATOM 601 C CA . ILE A 1 85 ? 6.069 1.686 -5.645 1.00 86.06 85 ILE A CA 1
ATOM 602 C C . ILE A 1 85 ? 4.985 2.708 -5.933 1.00 86.06 85 ILE A C 1
ATOM 604 O O . ILE A 1 85 ? 4.913 3.752 -5.285 1.00 86.06 85 ILE A O 1
ATOM 608 N N . ASN A 1 86 ? 4.133 2.405 -6.897 1.00 88.94 86 ASN A N 1
ATOM 609 C CA . ASN A 1 86 ? 3.013 3.255 -7.254 1.00 88.94 86 ASN A CA 1
ATOM 610 C C . ASN A 1 86 ? 1.712 2.487 -7.048 1.00 88.94 86 ASN A C 1
ATOM 612 O O . ASN A 1 86 ? 1.585 1.355 -7.503 1.00 88.94 86 ASN A O 1
ATOM 616 N N . LEU A 1 8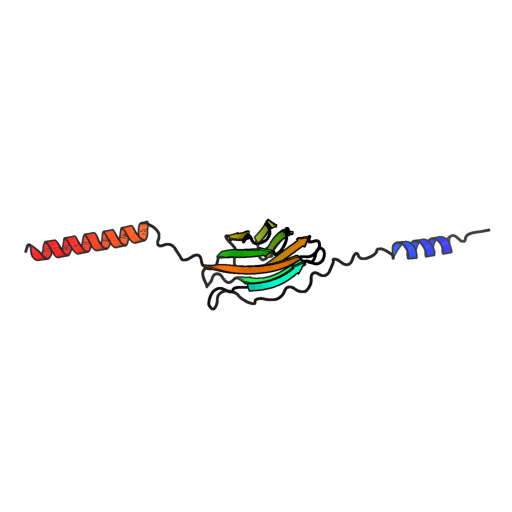7 ? 0.762 3.104 -6.360 1.00 88.00 87 LEU A N 1
ATOM 617 C CA . LEU A 1 87 ? -0.588 2.601 -6.177 1.00 88.00 87 LEU A CA 1
ATOM 618 C C . LEU A 1 87 ? -1.544 3.580 -6.848 1.00 88.00 87 LEU A C 1
ATOM 620 O O . LEU A 1 87 ? -1.595 4.749 -6.470 1.00 88.00 87 LEU A O 1
ATOM 624 N N . ALA A 1 88 ? -2.304 3.102 -7.827 1.00 89.00 88 ALA A N 1
ATOM 625 C CA . ALA A 1 88 ? -3.284 3.906 -8.542 1.00 89.00 88 ALA A CA 1
ATOM 626 C C . ALA A 1 88 ? -4.586 3.127 -8.727 1.00 89.00 88 ALA A C 1
ATOM 628 O O . ALA A 1 88 ? -4.569 1.929 -9.012 1.00 89.00 88 ALA A O 1
ATOM 629 N N . GLY A 1 89 ? -5.719 3.801 -8.575 1.00 84.94 89 GLY A N 1
ATOM 630 C CA . GLY A 1 89 ? -7.031 3.192 -8.770 1.00 84.94 89 GLY A CA 1
ATOM 631 C C . GLY A 1 89 ? -8.147 3.962 -8.087 1.00 84.94 89 GLY A C 1
ATOM 632 O O . GLY A 1 89 ? -7.874 4.838 -7.270 1.00 84.94 89 GLY A O 1
ATOM 633 N N . ALA A 1 90 ? -9.395 3.637 -8.428 1.00 79.44 90 ALA A N 1
ATOM 634 C CA . ALA A 1 90 ? -10.593 4.358 -7.989 1.00 79.44 90 ALA A CA 1
ATOM 635 C C . ALA A 1 90 ? -10.377 5.891 -7.990 1.00 79.44 90 ALA A C 1
ATOM 637 O O . ALA A 1 90 ? -10.321 6.497 -9.059 1.00 79.44 90 ALA A O 1
ATOM 638 N N . SER A 1 91 ? -10.177 6.486 -6.809 1.00 78.81 91 SER A N 1
ATOM 639 C CA . SER A 1 91 ? -9.890 7.917 -6.607 1.00 78.81 91 SER A CA 1
ATOM 640 C C . SER A 1 91 ? -8.550 8.198 -5.906 1.00 78.81 91 SER A C 1
ATOM 642 O O . SER A 1 91 ? -8.306 9.326 -5.484 1.00 78.81 91 SER A O 1
ATOM 644 N N . PHE A 1 92 ? -7.686 7.193 -5.740 1.00 83.19 92 PHE A N 1
ATOM 645 C CA . PHE A 1 92 ? -6.401 7.315 -5.051 1.00 83.19 92 PHE A CA 1
ATOM 646 C C . PHE A 1 92 ? -5.233 7.115 -6.022 1.00 83.19 92 PHE A C 1
ATOM 648 O O . PHE A 1 92 ? -5.218 6.190 -6.836 1.00 83.19 92 PHE A O 1
ATOM 655 N N . SER A 1 93 ? -4.226 7.976 -5.895 1.00 87.62 93 SER A N 1
ATOM 656 C CA . SER A 1 93 ? -2.938 7.839 -6.566 1.00 87.62 93 SER A CA 1
ATOM 657 C C . SER A 1 93 ? -1.843 8.217 -5.581 1.00 87.62 93 SER A C 1
ATOM 659 O O . SER A 1 93 ? -1.814 9.343 -5.087 1.00 87.62 93 SER A O 1
ATOM 661 N N . GLY A 1 94 ? -0.941 7.284 -5.301 1.00 86.94 94 GLY A N 1
ATOM 662 C CA . GLY A 1 94 ? 0.157 7.478 -4.367 1.00 86.94 94 GLY A CA 1
ATOM 663 C C . GLY A 1 94 ? 1.424 6.811 -4.873 1.00 86.94 94 GLY A C 1
ATOM 664 O O . GLY A 1 94 ? 1.395 5.689 -5.374 1.00 86.94 94 GLY A O 1
ATOM 665 N N . THR A 1 95 ? 2.552 7.489 -4.699 1.00 88.88 95 THR A N 1
ATOM 666 C CA . THR A 1 95 ? 3.871 6.957 -5.041 1.00 88.88 95 THR A CA 1
ATOM 667 C C . THR A 1 95 ? 4.761 7.011 -3.810 1.00 88.88 95 THR A C 1
ATOM 669 O O . THR A 1 95 ? 4.790 8.014 -3.101 1.00 88.88 95 THR A O 1
ATOM 672 N N . THR A 1 96 ? 5.497 5.935 -3.560 1.00 86.12 96 THR A N 1
ATOM 673 C CA . THR A 1 96 ? 6.529 5.874 -2.528 1.00 86.12 96 THR A CA 1
ATOM 674 C C . THR A 1 96 ? 7.800 5.271 -3.107 1.00 86.12 96 THR A C 1
ATOM 676 O O . THR A 1 96 ? 7.754 4.365 -3.939 1.00 86.12 96 THR A O 1
ATOM 679 N N . THR A 1 97 ? 8.943 5.801 -2.694 1.00 84.12 97 THR A N 1
ATOM 680 C CA . THR A 1 97 ? 10.260 5.335 -3.127 1.00 84.12 97 THR A CA 1
ATOM 681 C C . THR A 1 97 ? 10.988 4.741 -1.939 1.00 84.12 97 THR A C 1
ATOM 683 O O . THR A 1 97 ? 11.112 5.382 -0.896 1.00 84.12 97 THR A O 1
ATOM 686 N N . VAL A 1 98 ? 11.489 3.526 -2.109 1.00 80.38 98 VAL A N 1
ATOM 687 C CA . VAL A 1 98 ? 12.242 2.797 -1.098 1.00 80.38 98 VAL A CA 1
ATOM 688 C C . VAL A 1 98 ? 13.647 2.570 -1.633 1.00 80.38 98 VAL A C 1
ATOM 690 O O . VAL A 1 98 ? 13.835 1.828 -2.596 1.00 80.38 98 VAL A O 1
ATOM 693 N N . ALA A 1 99 ? 14.627 3.190 -0.979 1.00 78.31 99 ALA A N 1
ATOM 694 C CA . ALA A 1 99 ? 16.033 2.856 -1.158 1.00 78.31 99 ALA A CA 1
ATOM 695 C C . ALA A 1 99 ? 16.335 1.619 -0.300 1.00 78.31 99 ALA A C 1
ATOM 697 O O . ALA A 1 99 ? 16.493 1.700 0.920 1.00 78.31 99 ALA A O 1
ATOM 698 N N . GLY A 1 100 ? 16.317 0.449 -0.931 1.00 69.75 100 GLY A N 1
ATOM 699 C CA . GLY A 1 100 ? 16.508 -0.834 -0.279 1.00 69.75 100 GLY A CA 1
ATOM 700 C C . GLY A 1 100 ? 17.974 -1.085 0.057 1.00 69.75 100 GLY A C 1
ATOM 701 O O . GLY A 1 100 ? 18.825 -1.083 -0.826 1.00 69.75 100 GLY A O 1
ATOM 702 N N . SER A 1 101 ? 18.259 -1.359 1.330 1.00 70.19 101 SER A N 1
ATOM 703 C CA . SER A 1 101 ? 19.546 -1.901 1.780 1.00 70.19 101 SER A CA 1
ATOM 704 C C . SER A 1 101 ? 19.489 -3.435 1.867 1.00 70.19 101 SER A C 1
ATOM 706 O O . SER A 1 101 ? 18.462 -3.976 2.301 1.00 70.19 101 SER A O 1
ATOM 708 N N . PRO A 1 102 ? 20.555 -4.158 1.474 1.00 71.06 102 PRO A N 1
ATOM 709 C CA . PRO A 1 102 ? 20.566 -5.615 1.475 1.00 71.06 102 PRO A CA 1
ATOM 710 C C . PRO A 1 102 ? 20.289 -6.181 2.870 1.00 71.06 102 PRO A C 1
ATOM 712 O O . PRO A 1 102 ? 20.839 -5.730 3.875 1.00 71.06 102 PRO A O 1
ATOM 715 N N . TYR A 1 103 ? 19.425 -7.197 2.923 1.00 66.25 103 TYR A N 1
ATOM 716 C CA . TYR A 1 103 ? 19.037 -7.935 4.133 1.00 66.25 103 TYR A CA 1
ATOM 717 C C . TYR A 1 103 ? 18.307 -7.139 5.227 1.00 66.25 103 TYR A C 1
ATOM 719 O O . TYR A 1 103 ? 17.925 -7.740 6.237 1.00 66.25 103 TYR A O 1
ATOM 727 N N . ILE A 1 104 ? 18.026 -5.850 5.016 1.00 71.62 104 ILE A N 1
ATOM 728 C CA . ILE A 1 104 ? 17.190 -5.034 5.901 1.00 71.62 104 ILE A CA 1
ATOM 729 C C . ILE A 1 104 ? 15.756 -5.021 5.348 1.00 71.62 104 ILE A C 1
ATOM 731 O O . ILE A 1 104 ? 15.558 -4.682 4.179 1.00 71.62 104 ILE A O 1
ATOM 735 N N . PRO A 1 105 ? 14.741 -5.413 6.143 1.00 72.06 105 PRO A N 1
ATOM 736 C CA . PRO A 1 105 ? 13.354 -5.308 5.720 1.00 72.06 105 PRO A CA 1
ATOM 737 C C . PRO A 1 105 ? 12.958 -3.833 5.618 1.00 72.06 105 PRO A C 1
ATOM 739 O O . PRO A 1 105 ? 13.059 -3.084 6.587 1.00 72.06 105 PRO A O 1
ATOM 742 N N . ASN A 1 106 ? 12.502 -3.425 4.440 1.00 79.69 106 ASN A N 1
ATOM 743 C CA . ASN A 1 106 ? 11.937 -2.101 4.205 1.00 79.69 106 ASN A CA 1
ATOM 744 C C . ASN A 1 106 ? 10.416 -2.201 4.223 1.00 79.69 106 ASN A C 1
ATOM 746 O O . ASN A 1 106 ? 9.871 -3.254 3.904 1.00 79.69 106 ASN A O 1
ATOM 750 N N . VAL A 1 107 ? 9.726 -1.121 4.573 1.00 83.00 107 VAL A N 1
ATOM 751 C CA . VAL A 1 107 ? 8.262 -1.105 4.657 1.00 83.00 107 VAL A CA 1
ATOM 752 C C . VAL A 1 107 ? 7.673 -0.023 3.766 1.00 83.00 107 VAL A C 1
ATOM 754 O O . VAL A 1 107 ? 8.282 1.024 3.559 1.00 83.00 107 VAL A O 1
ATOM 757 N N . PHE A 1 108 ? 6.474 -0.276 3.253 1.00 84.69 108 PHE A N 1
ATOM 758 C CA . PHE A 1 108 ? 5.656 0.710 2.558 1.00 84.69 108 PHE A CA 1
ATOM 759 C C . PHE A 1 108 ? 4.230 0.664 3.096 1.00 84.69 108 PHE A C 1
ATOM 761 O O . PHE A 1 108 ? 3.770 -0.378 3.568 1.00 84.69 108 PHE A O 1
ATOM 768 N N . SER A 1 109 ? 3.533 1.794 3.030 1.00 87.19 109 SER A N 1
ATOM 769 C CA . SER A 1 109 ? 2.125 1.866 3.409 1.00 87.19 109 SER A CA 1
ATOM 770 C C . SER A 1 109 ? 1.387 2.937 2.616 1.00 87.19 109 SER A C 1
ATOM 772 O O . SER A 1 109 ? 1.967 3.960 2.251 1.00 87.19 109 SER A O 1
ATOM 774 N N . PHE A 1 110 ? 0.111 2.674 2.363 1.00 87.06 110 PHE A N 1
ATOM 775 C CA . PHE A 1 110 ? -0.876 3.583 1.805 1.00 87.06 110 PHE A CA 1
ATOM 776 C C . PHE A 1 110 ? -2.112 3.502 2.696 1.00 87.06 110 PHE A C 1
ATOM 778 O O . PHE A 1 110 ? -2.569 2.402 3.000 1.00 87.06 110 PHE A O 1
ATOM 785 N N . SER A 1 111 ? -2.633 4.644 3.126 1.00 86.88 111 SER A N 1
ATOM 786 C CA . SER A 1 111 ? -3.783 4.715 4.026 1.00 86.88 111 SER A CA 1
ATOM 787 C C . SER A 1 111 ? -4.973 5.401 3.370 1.00 86.88 111 SER A C 1
ATOM 789 O O . SER A 1 111 ? -4.822 6.110 2.369 1.00 86.88 111 SER A O 1
ATOM 791 N N . SER A 1 112 ? -6.153 5.211 3.962 1.00 83.50 112 SER A N 1
ATOM 792 C CA . SER A 1 112 ? -7.400 5.863 3.536 1.00 83.50 112 SER A CA 1
ATOM 793 C C . SER A 1 112 ? -7.801 5.540 2.090 1.00 83.50 112 SER A C 1
ATOM 795 O O . SER A 1 112 ? -8.276 6.403 1.348 1.00 83.50 112 SER A O 1
ATOM 797 N N . LEU A 1 113 ? -7.598 4.291 1.679 1.00 84.25 113 LEU A N 1
ATOM 798 C CA . LEU A 1 113 ? -8.085 3.756 0.415 1.00 84.25 113 LEU A CA 1
ATOM 799 C C . LEU A 1 113 ? -9.609 3.601 0.481 1.00 84.25 113 LEU A C 1
ATOM 801 O O . LEU A 1 113 ? -10.154 3.080 1.452 1.00 84.25 113 LEU A O 1
ATOM 805 N N . ALA A 1 114 ? -10.284 4.085 -0.557 1.00 84.81 114 ALA A N 1
ATOM 806 C CA . ALA A 1 114 ? -11.725 3.952 -0.726 1.00 84.81 114 ALA A CA 1
ATOM 807 C C . ALA A 1 114 ? -12.056 2.669 -1.499 1.00 84.81 114 ALA A C 1
ATOM 809 O O . ALA A 1 114 ? -11.174 2.017 -2.045 1.00 84.81 114 ALA A O 1
ATOM 810 N N . ASP A 1 115 ? -13.334 2.327 -1.604 1.00 84.75 115 ASP A N 1
ATOM 811 C CA . ASP A 1 115 ? -13.737 1.156 -2.380 1.00 84.75 115 ASP A CA 1
ATOM 812 C C . ASP A 1 115 ? -13.452 1.309 -3.863 1.00 84.75 115 ASP A C 1
ATOM 814 O O . ASP A 1 115 ? -13.651 2.372 -4.461 1.00 84.75 115 ASP A O 1
ATOM 818 N N . GLY A 1 116 ? -13.032 0.201 -4.468 1.00 84.31 116 GLY A N 1
ATOM 819 C CA . GLY A 1 116 ? -12.846 0.103 -5.903 1.00 84.31 116 GLY A CA 1
ATOM 820 C C . GLY A 1 116 ? -11.583 -0.633 -6.313 1.00 84.31 116 GLY A C 1
ATOM 821 O O . GLY A 1 116 ? -10.935 -1.343 -5.543 1.00 84.31 116 GLY A O 1
ATOM 822 N N . ASN A 1 117 ? -11.273 -0.502 -7.596 1.00 86.94 117 ASN A N 1
ATOM 823 C CA . ASN A 1 117 ? -10.221 -1.260 -8.248 1.00 86.94 117 ASN A CA 1
ATOM 824 C C . ASN A 1 117 ? -8.900 -0.503 -8.183 1.00 86.94 117 ASN A C 1
ATOM 826 O O . ASN A 1 117 ? -8.817 0.651 -8.607 1.00 86.94 117 ASN A O 1
ATOM 830 N N . TYR A 1 118 ? -7.870 -1.201 -7.728 1.00 86.62 118 TYR A N 1
ATOM 831 C CA . TYR A 1 118 ? -6.522 -0.697 -7.555 1.00 86.62 118 TYR A CA 1
ATOM 832 C C . TYR A 1 118 ? -5.513 -1.522 -8.328 1.00 86.62 118 TYR A C 1
ATOM 834 O O . TYR A 1 118 ? -5.665 -2.733 -8.490 1.00 86.62 118 TYR A O 1
ATOM 842 N N . VAL A 1 119 ? -4.452 -0.852 -8.760 1.00 87.69 119 VAL A N 1
ATOM 843 C CA . VAL A 1 119 ? -3.256 -1.455 -9.327 1.00 87.69 119 VAL A CA 1
ATOM 844 C C . VAL A 1 119 ? -2.053 -0.945 -8.547 1.00 87.69 119 VAL A C 1
ATOM 846 O O . VAL A 1 119 ? -1.809 0.260 -8.483 1.00 87.69 119 VAL A O 1
ATOM 849 N N . ILE A 1 120 ? -1.297 -1.869 -7.958 1.00 85.88 120 ILE A N 1
ATOM 850 C CA . ILE A 1 120 ? 0.008 -1.591 -7.362 1.00 85.88 120 ILE A CA 1
ATOM 851 C C . ILE A 1 120 ? 1.100 -2.043 -8.325 1.00 85.88 120 ILE A C 1
ATOM 853 O O . ILE A 1 120 ? 1.074 -3.168 -8.821 1.00 85.88 120 ILE A O 1
ATOM 857 N N . SER A 1 121 ? 2.053 -1.163 -8.601 1.00 85.94 121 SER A N 1
ATOM 858 C CA . SER A 1 121 ? 3.192 -1.423 -9.474 1.00 85.94 121 SER A CA 1
ATOM 859 C C . SER A 1 121 ? 4.504 -1.184 -8.742 1.00 85.94 121 SER A C 1
ATOM 861 O O . SER A 1 121 ? 4.685 -0.143 -8.112 1.00 85.94 121 SER A O 1
ATOM 863 N N . PHE A 1 122 ? 5.425 -2.127 -8.886 1.00 82.31 122 PHE A N 1
ATOM 864 C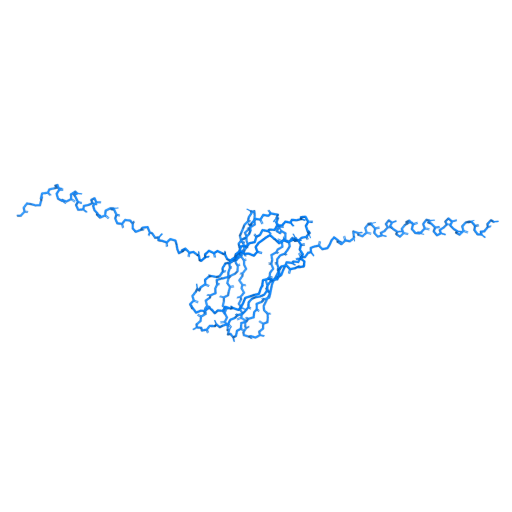 CA . PHE A 1 122 ? 6.772 -2.102 -8.342 1.00 82.31 122 PHE A CA 1
ATOM 865 C C . PHE A 1 122 ? 7.757 -1.973 -9.502 1.00 82.31 122 PHE A C 1
ATOM 867 O O . PHE A 1 122 ? 7.871 -2.893 -10.312 1.00 82.31 122 PHE A O 1
ATOM 874 N N . THR A 1 123 ? 8.464 -0.850 -9.579 1.00 81.88 123 THR A N 1
ATOM 875 C CA . THR A 1 123 ? 9.471 -0.575 -10.610 1.00 81.88 123 THR A CA 1
ATOM 876 C C . THR A 1 123 ? 10.814 -0.378 -9.934 1.00 81.88 123 THR A C 1
ATOM 878 O O . THR A 1 123 ? 10.982 0.567 -9.164 1.00 81.88 123 THR A O 1
ATOM 881 N N . GLY A 1 124 ? 11.757 -1.281 -10.189 1.00 75.25 124 GLY A N 1
ATOM 882 C CA . GLY A 1 124 ? 13.082 -1.250 -9.575 1.00 75.25 124 GLY A CA 1
ATOM 883 C C . GLY A 1 124 ? 14.177 -1.211 -10.624 1.00 75.25 124 GLY A C 1
ATOM 884 O O . GLY A 1 124 ? 14.045 -1.851 -11.663 1.00 75.25 124 GLY A O 1
ATOM 885 N N . LEU A 1 125 ? 15.256 -0.486 -10.336 1.00 68.62 125 LEU A N 1
ATOM 886 C CA . LEU A 1 125 ? 16.492 -0.557 -11.109 1.00 68.62 125 LEU A CA 1
ATOM 887 C C . LEU A 1 125 ? 17.500 -1.394 -10.318 1.00 68.62 125 LEU A C 1
ATOM 889 O O . LEU A 1 125 ? 17.890 -1.013 -9.214 1.00 68.62 125 LEU A O 1
ATOM 893 N N . SER A 1 126 ? 17.916 -2.535 -10.869 1.00 63.06 126 SER A N 1
ATOM 894 C CA . SER A 1 126 ? 19.000 -3.326 -10.287 1.00 63.06 126 SER A CA 1
ATOM 895 C C . SER A 1 126 ? 19.928 -3.907 -11.348 1.00 63.06 126 SER A C 1
ATOM 897 O O . SER A 1 126 ? 19.521 -4.237 -12.463 1.00 63.06 126 SER A O 1
ATOM 899 N N . THR A 1 127 ? 21.202 -4.023 -10.977 1.00 59.25 127 THR A N 1
ATOM 900 C CA . THR A 1 127 ? 22.277 -4.586 -11.791 1.00 59.25 127 THR A CA 1
ATOM 901 C C . THR A 1 127 ? 22.352 -6.118 -11.723 1.00 59.25 127 THR A C 1
ATOM 903 O O . THR A 1 127 ? 22.981 -6.703 -12.604 1.00 59.25 127 THR A O 1
ATOM 906 N N . SER A 1 128 ? 21.710 -6.785 -10.745 1.00 56.50 128 SER A N 1
ATOM 907 C CA . SER A 1 128 ? 21.688 -8.265 -10.648 1.00 56.50 128 SER A CA 1
ATOM 908 C C . SER A 1 128 ? 20.675 -8.890 -9.662 1.00 56.50 128 SER A C 1
ATOM 910 O O . SER A 1 128 ? 20.794 -10.075 -9.349 1.00 56.50 128 SER A O 1
ATOM 912 N N . SER A 1 129 ? 19.700 -8.153 -9.121 1.00 60.88 129 SER A N 1
ATOM 913 C CA . SER A 1 129 ? 19.058 -8.575 -7.863 1.00 60.88 129 SER A CA 1
ATOM 914 C C . SER A 1 129 ? 17.921 -9.590 -7.974 1.00 60.88 129 SER A C 1
ATOM 916 O O . SER A 1 129 ? 16.999 -9.473 -8.785 1.00 60.88 129 SER A O 1
ATOM 918 N N . ALA A 1 130 ? 17.933 -10.532 -7.030 1.00 61.47 130 ALA A N 1
ATOM 919 C CA . ALA A 1 130 ? 16.766 -11.278 -6.573 1.00 61.47 130 ALA A CA 1
ATOM 920 C C . ALA A 1 130 ? 16.201 -10.614 -5.301 1.00 61.47 130 ALA A C 1
ATOM 922 O O . ALA A 1 130 ? 16.948 -10.192 -4.414 1.00 61.47 130 ALA A O 1
ATOM 923 N N . GLY A 1 131 ? 14.878 -10.509 -5.203 1.00 64.94 131 GLY A N 1
ATOM 924 C CA . GLY A 1 131 ? 14.190 -9.914 -4.061 1.00 64.94 131 GLY A CA 1
ATOM 925 C C . GLY A 1 131 ? 12.825 -10.550 -3.832 1.00 64.94 131 GLY A C 1
ATOM 926 O O . GLY A 1 131 ? 12.329 -11.330 -4.643 1.00 64.94 131 GLY A O 1
ATOM 927 N N . SER A 1 132 ? 12.212 -10.234 -2.700 1.00 63.78 132 SER A N 1
ATOM 928 C CA . SER A 1 132 ? 10.843 -10.647 -2.404 1.00 63.78 132 SER A CA 1
ATOM 929 C C . SER A 1 132 ? 10.084 -9.498 -1.764 1.00 63.78 132 SER A C 1
ATOM 931 O O . SER A 1 132 ? 10.608 -8.840 -0.860 1.00 63.78 132 SER A O 1
ATOM 933 N N . PHE A 1 133 ? 8.844 -9.289 -2.190 1.00 66.19 133 PHE A N 1
ATOM 934 C CA . PHE A 1 133 ? 7.912 -8.391 -1.525 1.00 66.19 133 PHE A CA 1
ATOM 935 C C . PHE A 1 133 ? 6.753 -9.211 -0.995 1.00 66.19 133 PHE A C 1
ATOM 937 O O . PHE A 1 133 ? 6.303 -10.165 -1.630 1.00 66.19 133 PHE A O 1
ATOM 944 N N . GLY A 1 134 ? 6.308 -8.840 0.195 1.00 64.19 134 GLY A N 1
ATOM 945 C CA . GLY A 1 134 ? 5.148 -9.401 0.855 1.00 64.19 134 GLY A CA 1
ATOM 946 C C . GLY A 1 134 ? 4.330 -8.260 1.428 1.00 64.19 134 GLY A C 1
ATOM 947 O O . GLY A 1 134 ? 4.839 -7.512 2.255 1.00 64.19 134 GLY A O 1
ATOM 948 N N . GLY A 1 135 ? 3.092 -8.091 0.991 1.00 65.19 135 GLY A N 1
ATOM 949 C CA . GLY A 1 135 ? 2.187 -7.079 1.520 1.00 65.19 135 GLY A CA 1
ATOM 950 C C . GLY A 1 135 ? 0.880 -7.692 1.977 1.00 65.19 135 GLY A C 1
ATOM 951 O O . GLY A 1 135 ? 0.474 -8.747 1.496 1.00 65.19 135 GLY A O 1
ATOM 952 N N . GLY A 1 136 ? 0.245 -7.036 2.936 1.00 66.31 136 GLY A N 1
ATOM 953 C CA . GLY A 1 136 ? -1.042 -7.417 3.484 1.00 66.31 136 GLY A CA 1
ATOM 954 C C . GLY A 1 136 ? -1.893 -6.183 3.754 1.00 66.31 136 GLY A C 1
ATOM 955 O O . GLY A 1 136 ? -1.399 -5.080 3.986 1.00 66.31 136 GLY A O 1
ATOM 956 N N . PHE A 1 137 ? -3.201 -6.376 3.717 1.00 66.38 137 PHE A N 1
ATOM 957 C CA . PHE A 1 137 ? -4.158 -5.312 3.989 1.00 66.38 137 PHE A CA 1
ATOM 958 C C . PHE A 1 137 ? -4.388 -5.219 5.489 1.00 66.38 137 PHE A C 1
ATOM 960 O O . PHE A 1 137 ? -4.537 -6.238 6.171 1.00 66.38 137 PHE A O 1
ATOM 967 N N . VAL A 1 138 ? -4.385 -3.993 6.003 1.00 60.19 138 VAL A N 1
ATOM 968 C CA . VAL A 1 138 ? -4.589 -3.725 7.423 1.00 60.19 138 VAL A CA 1
ATOM 969 C C . VAL A 1 138 ? -6.047 -3.340 7.615 1.00 60.19 138 VAL A C 1
ATOM 971 O O . VAL A 1 138 ? -6.547 -2.395 7.002 1.00 60.19 138 VAL A O 1
ATOM 974 N N . GLN A 1 139 ? -6.751 -4.125 8.429 1.00 57.91 139 GLN A N 1
ATOM 975 C CA . GLN A 1 139 ? -8.119 -3.808 8.813 1.00 57.91 139 GLN A CA 1
ATOM 976 C C . GLN A 1 139 ? -8.061 -2.682 9.840 1.00 57.91 139 GLN A C 1
ATOM 978 O O . GLN A 1 139 ? -7.414 -2.831 10.881 1.00 57.91 139 GLN A O 1
ATOM 983 N N . ALA A 1 140 ? -8.753 -1.579 9.576 1.00 54.69 140 ALA A N 1
ATOM 984 C CA . ALA A 1 140 ? -9.037 -0.610 10.614 1.00 54.69 140 ALA A CA 1
ATOM 985 C C . ALA A 1 140 ? -10.063 -1.260 11.547 1.00 54.69 140 ALA A C 1
ATOM 987 O O . ALA A 1 140 ? -11.259 -1.293 11.265 1.00 54.69 140 ALA A O 1
ATOM 988 N N . THR A 1 141 ? -9.602 -1.848 12.652 1.00 55.28 141 THR A N 1
ATOM 989 C CA . THR A 1 141 ? -10.527 -2.256 13.710 1.00 55.28 141 THR A CA 1
ATOM 990 C C . THR A 1 141 ? -11.145 -0.979 14.269 1.00 55.28 141 THR A C 1
ATOM 992 O O . THR A 1 141 ? -10.373 -0.112 14.694 1.00 55.28 141 THR A O 1
ATOM 995 N N . PRO A 1 142 ? -12.481 -0.828 14.292 1.00 54.16 142 PRO A N 1
ATOM 996 C CA . PRO A 1 142 ? -13.104 0.306 14.955 1.00 54.16 142 PRO A CA 1
ATOM 997 C C . PRO A 1 142 ? -12.591 0.363 16.394 1.00 54.16 142 PRO A C 1
ATOM 999 O O . PRO A 1 142 ? -12.861 -0.536 17.193 1.00 54.16 142 PRO A O 1
ATOM 1002 N N . VAL A 1 143 ? -11.782 1.374 16.709 1.00 61.06 143 VAL A N 1
ATOM 1003 C CA . VAL A 1 143 ? -11.346 1.605 18.084 1.00 61.06 143 VAL A CA 1
ATOM 1004 C C . VAL A 1 143 ? -12.581 2.106 18.826 1.00 61.06 143 VAL A C 1
ATOM 1006 O O . VAL A 1 143 ? -13.164 3.096 18.381 1.00 61.06 143 VAL A O 1
ATOM 1009 N N . PRO A 1 144 ? -13.016 1.451 19.919 1.00 64.12 144 PRO A N 1
ATOM 1010 C CA . PRO A 1 144 ? -14.107 1.973 20.724 1.00 64.12 144 PRO A CA 1
ATOM 1011 C C . PRO A 1 144 ? -13.775 3.401 21.139 1.00 64.12 144 PRO A C 1
ATOM 1013 O O . PRO A 1 144 ? -12.755 3.641 21.789 1.00 64.12 144 PRO A O 1
ATOM 1016 N N . GLU A 1 145 ? -14.612 4.348 20.725 1.00 77.69 145 GLU A N 1
ATOM 1017 C CA . GLU A 1 145 ? -14.371 5.748 21.038 1.00 77.69 145 GLU A CA 1
ATOM 1018 C C . GLU A 1 145 ? -14.341 5.936 22.565 1.00 77.69 145 GLU A C 1
ATOM 1020 O O . GLU A 1 145 ? -15.111 5.274 23.281 1.00 77.69 145 GLU A O 1
ATOM 1025 N N . PRO A 1 146 ? -13.484 6.834 23.091 1.00 75.25 146 PRO A N 1
ATOM 1026 C CA . PRO A 1 146 ? -13.364 7.075 24.531 1.00 75.25 146 PRO A CA 1
ATOM 1027 C C . PRO A 1 146 ? -14.718 7.330 25.210 1.00 75.25 146 PRO A C 1
ATOM 1029 O O . PRO A 1 146 ? -14.941 6.933 26.354 1.00 75.25 146 PRO A O 1
ATOM 1032 N N . GLU A 1 147 ? -15.649 7.938 24.476 1.00 75.38 147 GLU A N 1
ATOM 1033 C CA . GLU A 1 147 ? -17.000 8.259 24.925 1.00 75.38 147 GLU A CA 1
ATOM 1034 C C . GLU A 1 147 ? -17.859 7.011 25.166 1.00 75.38 147 GLU A C 1
ATOM 1036 O O . GLU A 1 147 ? -18.566 6.937 26.171 1.00 75.38 147 GLU A O 1
ATOM 1041 N N . SER A 1 148 ? -17.744 5.977 24.326 1.00 80.19 148 SER A N 1
ATOM 1042 C CA . SER A 1 148 ? -18.468 4.715 24.531 1.00 80.19 148 SER A CA 1
ATOM 1043 C C . SER A 1 148 ? -17.992 3.991 25.791 1.00 80.19 148 SER A C 1
ATOM 1045 O O . SER A 1 148 ? -18.807 3.460 26.548 1.00 80.19 148 SER A O 1
ATOM 1047 N N . MET A 1 149 ? -16.687 4.023 26.085 1.00 81.81 149 MET A N 1
ATOM 1048 C CA . MET A 1 149 ? -16.161 3.464 27.337 1.00 81.81 149 MET A CA 1
ATOM 1049 C C . MET A 1 149 ? -16.597 4.281 28.556 1.00 81.81 149 MET A C 1
ATOM 1051 O O . MET A 1 149 ? -16.930 3.704 29.594 1.00 81.81 149 MET A O 1
ATOM 1055 N N . ALA A 1 150 ? -16.654 5.608 28.423 1.00 84.12 150 ALA A N 1
ATOM 1056 C CA . ALA A 1 150 ? -17.162 6.491 29.464 1.00 84.12 150 ALA A CA 1
ATOM 1057 C C . ALA A 1 150 ? -18.649 6.234 29.754 1.00 84.12 150 ALA A C 1
ATOM 1059 O O . ALA A 1 150 ? -19.026 6.182 30.922 1.00 84.12 150 ALA A O 1
ATOM 1060 N N . LEU A 1 151 ? -19.484 5.998 28.736 1.00 86.25 151 LEU A N 1
ATOM 1061 C CA . LEU A 1 151 ? -20.899 5.663 28.926 1.00 86.25 151 LEU A CA 1
ATOM 1062 C C . LEU A 1 151 ? -21.107 4.274 29.535 1.00 86.25 151 LEU A C 1
ATOM 1064 O O . LEU A 1 151 ? -21.988 4.109 30.379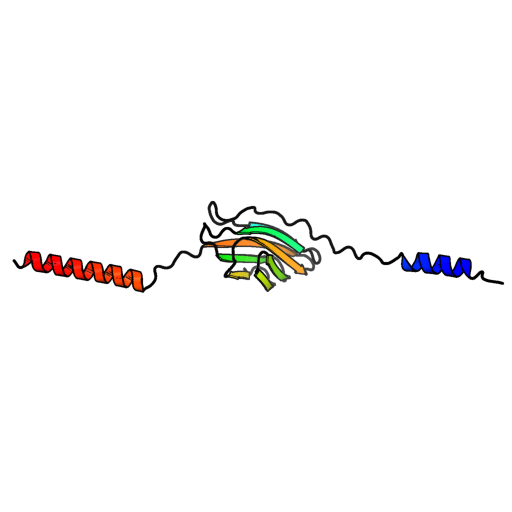 1.00 86.25 151 LEU A O 1
ATOM 1068 N N . VAL A 1 152 ? -20.277 3.291 29.181 1.00 88.69 152 VAL A N 1
ATOM 1069 C CA . VAL A 1 152 ? -20.298 1.969 29.826 1.00 88.69 152 VAL A CA 1
ATOM 1070 C C . VAL A 1 152 ? -19.902 2.080 31.300 1.00 88.69 152 VAL A C 1
ATOM 1072 O O . VAL A 1 152 ? -20.598 1.546 32.165 1.00 88.69 152 VAL A O 1
ATOM 1075 N N . LEU A 1 153 ? -18.833 2.819 31.613 1.00 86.38 153 LEU A N 1
ATOM 1076 C CA . LEU A 1 153 ? -18.403 3.069 32.993 1.00 86.38 153 LEU A CA 1
ATOM 1077 C C . LEU A 1 153 ? -19.429 3.890 33.779 1.00 86.38 153 LEU A C 1
ATOM 1079 O O . LEU A 1 153 ? -19.693 3.583 34.941 1.00 86.38 153 LEU A O 1
ATOM 1083 N N . ALA A 1 154 ? -20.050 4.889 33.154 1.00 89.19 154 ALA A N 1
ATOM 1084 C CA . ALA A 1 154 ? -21.131 5.662 33.751 1.00 89.19 154 ALA A CA 1
ATOM 1085 C C . ALA A 1 154 ? -22.346 4.770 34.044 1.00 89.19 154 ALA A C 1
ATOM 1087 O O . ALA A 1 154 ? -22.874 4.803 35.156 1.00 89.19 154 ALA A O 1
ATOM 1088 N N . GLY A 1 155 ? -22.742 3.910 33.100 1.00 90.25 155 GLY A N 1
ATOM 1089 C CA . GLY A 1 155 ? -23.812 2.929 33.287 1.00 90.25 155 GLY A CA 1
ATOM 1090 C C . GLY A 1 155 ? -23.520 1.951 34.428 1.00 90.25 155 GLY A C 1
ATOM 1091 O O . GLY A 1 155 ? -24.384 1.701 35.272 1.00 90.25 155 GLY A O 1
ATOM 1092 N N .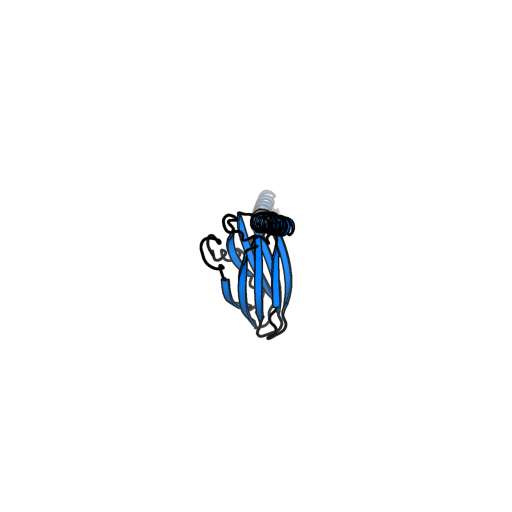 LEU A 1 156 ? -22.280 1.463 34.521 1.00 91.38 156 LEU A N 1
ATOM 1093 C CA . LEU A 1 156 ? -21.837 0.579 35.600 1.00 91.38 156 LEU A CA 1
ATOM 1094 C C . LEU A 1 156 ? -21.803 1.299 36.959 1.00 91.38 156 LEU A C 1
ATOM 1096 O O . LEU A 1 156 ? -22.206 0.731 37.976 1.00 91.38 156 LEU A O 1
ATOM 1100 N N . GLY A 1 157 ? -21.391 2.569 36.973 1.00 90.12 157 GLY A N 1
ATOM 1101 C CA . GLY A 1 157 ? -21.423 3.432 38.151 1.00 90.12 157 GLY A CA 1
ATOM 1102 C C . GLY A 1 157 ? -22.845 3.636 38.675 1.00 90.12 157 GLY A C 1
ATOM 1103 O O . GLY A 1 157 ? -23.105 3.423 39.863 1.00 90.12 157 GLY A O 1
ATOM 1104 N N . VAL A 1 158 ? -23.798 3.960 37.795 1.00 91.56 158 VAL A N 1
ATOM 1105 C CA . VAL A 1 158 ? -25.216 4.112 38.162 1.00 91.56 158 VAL A CA 1
ATOM 1106 C C . VAL A 1 158 ? -25.785 2.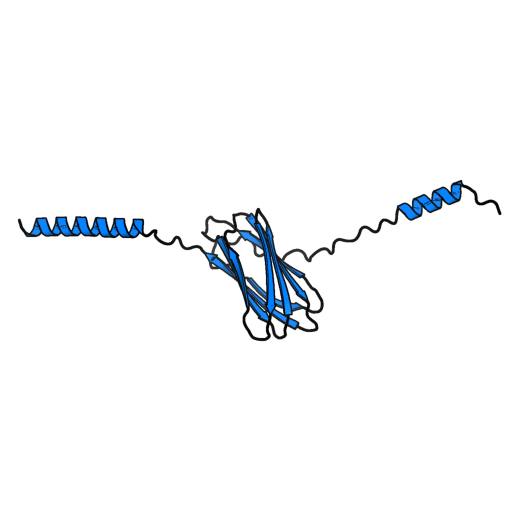794 38.693 1.00 91.56 158 VAL A C 1
ATOM 1108 O O . VAL A 1 158 ? -26.373 2.781 39.777 1.00 91.56 158 VAL A O 1
ATOM 1111 N N . ALA A 1 159 ? -25.549 1.671 38.010 1.00 88.62 159 ALA A N 1
ATOM 1112 C CA . ALA A 1 159 ? -26.000 0.353 38.462 1.00 88.62 159 ALA A CA 1
ATOM 1113 C C . ALA A 1 159 ? -25.426 -0.022 39.843 1.00 88.62 159 ALA A C 1
ATOM 1115 O O . ALA A 1 159 ? -26.165 -0.471 40.725 1.00 88.62 159 ALA A O 1
ATOM 1116 N N . GLY A 1 160 ? -24.134 0.232 40.072 1.00 88.00 160 GLY A N 1
ATOM 1117 C CA . GLY A 1 160 ? -23.479 0.008 41.360 1.00 88.00 160 GLY A CA 1
ATOM 1118 C C . GLY A 1 160 ? -24.074 0.857 42.489 1.00 88.00 160 GLY A C 1
ATOM 1119 O O . GLY A 1 160 ? -24.319 0.349 43.587 1.00 88.00 160 GLY A O 1
ATOM 1120 N N . THR A 1 161 ? -24.382 2.132 42.227 1.00 89.06 161 THR A N 1
ATOM 1121 C CA . THR A 1 161 ? -25.022 3.001 43.232 1.00 89.06 161 THR A CA 1
ATOM 1122 C C . THR A 1 161 ? -26.456 2.575 43.559 1.00 89.06 161 THR A C 1
ATOM 1124 O O . THR A 1 161 ? -26.846 2.594 44.729 1.00 89.06 161 THR A O 1
ATOM 1127 N N . LEU A 1 162 ? -27.229 2.120 42.567 1.00 88.19 162 LEU A N 1
ATOM 1128 C CA . LEU A 1 162 ? -28.584 1.596 42.769 1.00 88.19 162 LEU A CA 1
ATOM 1129 C C . LEU A 1 162 ? -28.576 0.303 43.593 1.00 88.19 162 LEU A C 1
ATOM 1131 O O . LEU A 1 162 ? -29.366 0.166 44.528 1.00 88.19 162 LEU A O 1
ATOM 1135 N N . LEU A 1 163 ? -27.650 -0.617 43.307 1.00 87.19 163 LEU A N 1
ATOM 1136 C CA . LEU A 1 163 ? -27.476 -1.845 44.088 1.00 87.19 163 LEU A CA 1
ATOM 1137 C C . LEU A 1 163 ? -27.071 -1.552 45.535 1.00 87.19 163 LEU A C 1
ATOM 1139 O O . LEU A 1 163 ? -27.596 -2.175 46.457 1.00 87.19 163 LEU A O 1
ATOM 1143 N N . ARG A 1 164 ? -26.199 -0.561 45.759 1.00 87.06 164 ARG A N 1
ATOM 1144 C CA . ARG A 1 164 ? -25.820 -0.134 47.112 1.00 87.06 164 ARG A CA 1
ATOM 1145 C C . ARG A 1 164 ? -27.015 0.410 47.897 1.00 87.06 164 ARG A C 1
ATOM 1147 O O . ARG A 1 164 ? -27.162 0.071 49.065 1.00 87.06 164 ARG A O 1
ATOM 1154 N N . ARG A 1 165 ? -27.893 1.198 47.266 1.00 85.12 165 ARG A N 1
ATOM 1155 C CA . ARG A 1 165 ? -29.101 1.737 47.922 1.00 85.12 165 ARG A CA 1
ATOM 1156 C C . ARG A 1 165 ? -30.094 0.649 48.328 1.00 85.12 165 ARG A C 1
ATOM 1158 O O . ARG A 1 165 ? -30.745 0.799 49.351 1.00 85.12 165 ARG A O 1
ATOM 1165 N N . ARG A 1 166 ? -30.173 -0.450 47.571 1.00 80.00 166 ARG A N 1
ATOM 1166 C CA . ARG A 1 166 ? -31.048 -1.594 47.883 1.00 80.00 166 ARG A CA 1
ATOM 1167 C C . ARG A 1 166 ? -30.556 -2.464 49.039 1.00 80.00 166 ARG A C 1
ATOM 1169 O O . ARG A 1 166 ? -31.319 -3.294 49.502 1.00 80.00 166 ARG A O 1
ATOM 1176 N N . LYS A 1 167 ? -29.296 -2.318 49.460 1.00 76.12 167 LYS A N 1
ATOM 1177 C CA . LYS A 1 167 ? -28.707 -3.101 50.557 1.00 76.12 167 LYS A CA 1
ATOM 1178 C C . LYS A 1 167 ? -28.765 -2.381 51.912 1.00 76.12 167 LYS A C 1
ATOM 1180 O O . LYS A 1 167 ? -28.535 -3.010 52.936 1.00 76.12 167 LYS A O 1
ATOM 1185 N N . THR A 1 168 ? -29.019 -1.071 51.908 1.00 61.78 168 THR A N 1
ATOM 1186 C CA . THR A 1 168 ? -29.098 -0.233 53.121 1.00 61.78 168 THR A CA 1
ATOM 1187 C C . THR A 1 168 ? -30.546 0.015 53.575 1.00 61.78 168 THR A C 1
ATOM 1189 O O . THR A 1 168 ? -30.760 0.689 54.578 1.00 61.78 168 THR A O 1
ATOM 1192 N N . VAL A 1 169 ? -31.532 -0.519 52.849 1.00 51.78 169 VAL A N 1
ATOM 1193 C CA . VAL A 1 169 ? -32.948 -0.605 53.248 1.00 51.78 169 VAL A CA 1
ATOM 1194 C C . VAL A 1 169 ? -33.258 -2.070 53.501 1.00 51.78 169 VAL A C 1
ATOM 1196 O O . VAL A 1 169 ? -33.936 -2.352 54.508 1.00 51.78 169 VAL A O 1
#

Radius of gyration: 28.77 Å; chains: 1; bounding box: 55×32×118 Å

Secondary structure (DSSP, 8-state):
----HHHHHHHHHHHHS---------PPPPEEEEEESSSS---EEEEEEEEES-EEEEEEEE-GGG-EEEEEEEEEESS-EEEEEEEEETTEEEEEEEEEPTTSPEEEEE--PPSEEEEEEEEEEEEEEEEEEEEEEEE---PPPHHHHHHHHHHHHHHHHHHHHHH--

Foldseek 3Di:
DDDDVVVVVVVVVVVVVPPPPPPPPPQPDAAELEEPADDDWSKDKDKDKPAFWHKHKHKYWYDCVRQFFKKKKKKAKQAFKWKKKWKDWDPDTDIDIDGDHHGDIDMDMDGRHDGTMMMIMITIGDNTIIIMMIMTTDGPDPDPPPVNVVVVVVVVVVVVVVVVVVVVD

Organism: NCBI:txid2493092

pLDDT: mean 70.94, std 14.01, range [34.16, 91.56]